Protein AF-A0A519CN43-F1 (afdb_monomer_lite)

pLDDT: mean 90.86, std 14.74, range [31.03, 98.81]

Secondary structure (DSSP, 8-state):
--HHHHHHHHHHHHHHHHHHHHHHHSBEEEEEPTT--HHHHHHHHHHHTT-TTEEEEES---HHHHHHHHHHT---EE--SSS----SSBS-EEEES-SSHHHH-SPPPTT--EEEEE-SS-------TT-EEEE--SS-HHHHHHHHHHHH-HHHHHHHHHHTT-

Sequence (166 aa):
MSEDSQTKAAQLVALHEWLNDACSRGAVPVLTGKNGDMDTIGSAIALSSIDSNMMAGGLHLGRVAKKVVTKLQAPFRKMSAQNPAWPVNMGGIVVVDAASQGQVGIELPEGIPLCILDHHSTSDWQLNEGDINLQWNVRATTQIVSDYLHQFHSESLYRYCTIQAR

Struct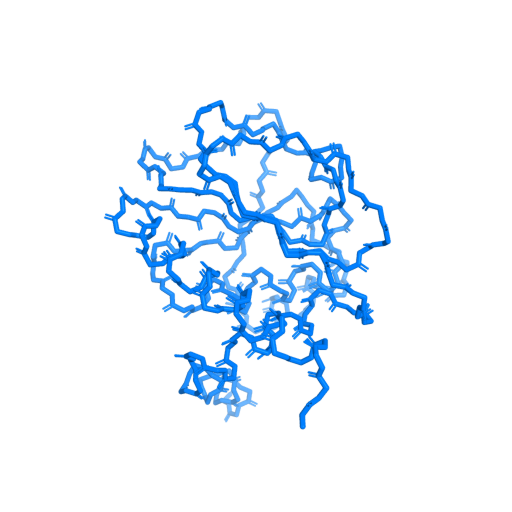ure (mmCIF, N/CA/C/O backbone):
data_AF-A0A519CN43-F1
#
_entry.id   AF-A0A519CN43-F1
#
loop_
_atom_site.group_PDB
_atom_site.id
_atom_site.type_symbol
_atom_site.label_atom_id
_atom_site.label_alt_id
_atom_site.label_comp_id
_atom_site.label_asym_id
_atom_site.label_entity_id
_atom_site.label_seq_id
_atom_site.pdbx_PDB_ins_code
_atom_site.Cartn_x
_atom_site.Cartn_y
_atom_site.Cartn_z
_atom_site.occupancy
_atom_site.B_iso_or_equiv
_atom_site.auth_seq_id
_atom_site.auth_comp_id
_atom_site.auth_asym_id
_atom_site.auth_atom_id
_atom_site.pdbx_PDB_model_num
ATOM 1 N N . MET A 1 1 ? -4.749 3.633 29.247 1.00 55.06 1 MET A N 1
ATOM 2 C CA . MET A 1 1 ? -4.363 3.679 27.819 1.00 55.06 1 MET A CA 1
ATOM 3 C C . MET A 1 1 ? -4.225 5.148 27.459 1.00 55.06 1 MET A C 1
ATOM 5 O O . MET A 1 1 ? -5.082 5.908 27.886 1.00 55.06 1 MET A O 1
ATOM 9 N N . SER A 1 2 ? -3.128 5.571 26.827 1.00 69.75 2 SER A N 1
ATOM 10 C CA . SER A 1 2 ? -2.938 6.984 26.461 1.00 69.75 2 SER A CA 1
ATOM 11 C C . SER A 1 2 ? -3.852 7.373 25.293 1.00 69.75 2 SER A C 1
ATOM 13 O O . SER A 1 2 ? -4.219 6.510 24.496 1.00 69.75 2 SER A O 1
ATOM 15 N N . GLU A 1 3 ? -4.194 8.658 25.170 1.00 65.62 3 GLU A N 1
ATOM 16 C CA . GLU A 1 3 ? -4.996 9.193 24.052 1.00 65.62 3 GLU A CA 1
ATOM 17 C C . GLU A 1 3 ? -4.384 8.843 22.682 1.00 65.62 3 GLU A C 1
ATOM 19 O O . GLU A 1 3 ? -5.098 8.439 21.770 1.00 65.62 3 GLU A O 1
ATOM 24 N N . ASP A 1 4 ? -3.051 8.865 22.570 1.00 76.94 4 ASP A N 1
ATOM 25 C CA . ASP A 1 4 ? -2.309 8.431 21.374 1.00 76.94 4 ASP A CA 1
ATOM 26 C C . ASP A 1 4 ? -2.613 6.973 20.977 1.00 76.94 4 ASP A C 1
ATOM 28 O O . ASP A 1 4 ? -2.790 6.660 19.802 1.00 76.94 4 ASP A O 1
ATOM 32 N N . SER A 1 5 ? -2.745 6.074 21.959 1.00 71.50 5 SER A N 1
ATOM 33 C CA . SER A 1 5 ? -3.069 4.665 21.690 1.00 71.50 5 SER A CA 1
ATOM 34 C C . SER A 1 5 ? -4.509 4.488 21.205 1.00 71.50 5 SER A C 1
ATOM 36 O O . SER A 1 5 ? -4.772 3.638 20.358 1.00 71.50 5 SER A O 1
ATOM 38 N N . GLN A 1 6 ? -5.445 5.286 21.726 1.00 69.56 6 GLN A N 1
ATOM 39 C CA . GLN A 1 6 ? -6.848 5.236 21.311 1.00 69.56 6 GLN A CA 1
ATOM 40 C C . GLN A 1 6 ? -7.032 5.786 19.889 1.00 69.56 6 GLN A C 1
ATOM 42 O O . GLN A 1 6 ? -7.772 5.200 19.101 1.00 69.56 6 GLN A O 1
ATOM 47 N N . THR A 1 7 ? -6.296 6.842 19.534 1.00 89.44 7 THR A N 1
ATOM 48 C CA . THR A 1 7 ? -6.255 7.388 18.170 1.00 89.44 7 THR A CA 1
ATOM 49 C C . THR A 1 7 ? -5.688 6.378 17.173 1.00 89.44 7 THR A C 1
ATOM 51 O O . THR A 1 7 ? -6.295 6.149 16.128 1.00 89.44 7 THR A O 1
ATOM 54 N N . LYS A 1 8 ? -4.583 5.700 17.514 1.00 92.62 8 LYS A N 1
ATOM 55 C CA . LYS A 1 8 ? -4.000 4.648 16.664 1.00 92.62 8 LYS A CA 1
ATOM 56 C C . LYS A 1 8 ? -4.962 3.487 16.439 1.00 92.62 8 LYS A C 1
ATOM 58 O O . LYS A 1 8 ? -5.158 3.076 15.301 1.00 92.62 8 LYS A O 1
ATOM 63 N N . ALA A 1 9 ? -5.620 3.003 17.492 1.00 93.56 9 ALA A N 1
ATOM 64 C CA . ALA A 1 9 ? -6.603 1.927 17.369 1.00 93.56 9 ALA A CA 1
ATOM 65 C C . ALA A 1 9 ? -7.771 2.307 16.438 1.00 93.56 9 ALA A C 1
ATOM 67 O O . ALA A 1 9 ? -8.182 1.495 15.612 1.00 93.56 9 ALA A O 1
ATOM 68 N N . ALA A 1 10 ? -8.276 3.543 16.528 1.00 95.50 10 ALA A N 1
ATOM 69 C CA . ALA A 1 10 ? -9.322 4.040 15.631 1.00 95.50 10 ALA A CA 1
ATOM 70 C C . ALA A 1 10 ? -8.842 4.144 14.173 1.00 95.50 10 ALA A C 1
ATOM 72 O O . ALA A 1 10 ? -9.567 3.769 13.255 1.00 95.50 10 ALA A O 1
ATOM 73 N N . GLN A 1 11 ? -7.602 4.589 13.950 1.00 97.00 11 GLN A N 1
ATOM 74 C CA . GLN A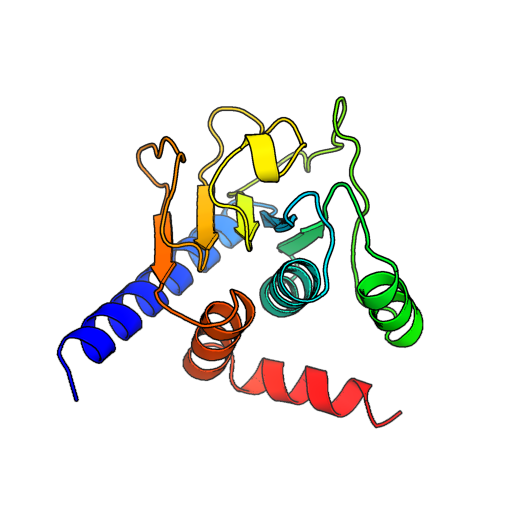 1 11 ? -6.999 4.615 12.615 1.00 97.00 11 GLN A CA 1
ATOM 75 C C . GLN A 1 11 ? -6.820 3.210 12.027 1.00 97.00 11 GLN A C 1
ATOM 77 O O . GLN A 1 11 ? -7.050 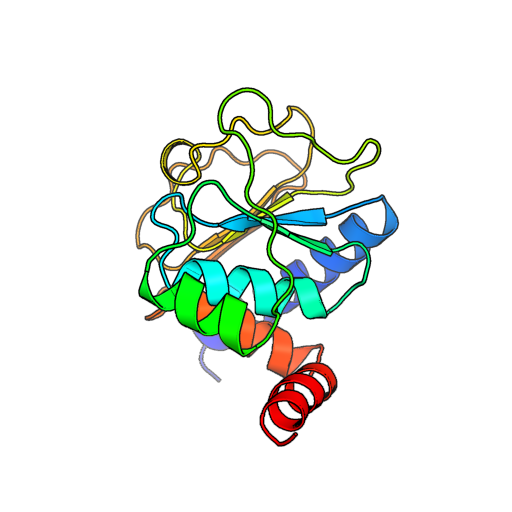3.022 10.837 1.00 97.00 11 GLN A O 1
ATOM 82 N N . LEU A 1 12 ? -6.465 2.213 12.844 1.00 97.94 12 LEU A N 1
ATOM 83 C CA . LEU A 1 12 ? -6.384 0.821 12.395 1.00 97.94 12 LEU A CA 1
ATOM 84 C C . LEU A 1 12 ? -7.757 0.253 12.010 1.00 97.94 12 LEU A C 1
ATOM 86 O O . LEU A 1 12 ? -7.844 -0.500 11.043 1.00 97.94 12 LEU A O 1
ATOM 90 N N . VAL A 1 13 ? -8.827 0.632 12.718 1.00 98.06 13 VAL A N 1
ATOM 91 C CA . VAL A 1 13 ? -10.208 0.299 12.319 1.00 98.06 13 VAL A CA 1
ATOM 92 C C . VAL A 1 13 ? -10.544 0.936 10.971 1.00 98.06 13 VAL A C 1
ATOM 94 O O . VAL A 1 13 ? -10.994 0.229 10.075 1.00 98.06 13 VAL A O 1
ATOM 97 N N . ALA A 1 14 ? -10.249 2.226 10.788 1.00 98.00 14 ALA A N 1
ATOM 98 C CA . ALA A 1 14 ? -10.478 2.910 9.515 1.00 98.00 14 ALA A CA 1
ATOM 99 C C . ALA A 1 14 ? -9.688 2.267 8.359 1.00 98.00 14 ALA A C 1
ATOM 101 O O . ALA A 1 14 ? -10.227 2.077 7.272 1.00 98.00 14 ALA A O 1
ATOM 102 N N . LEU A 1 15 ? -8.435 1.863 8.604 1.00 98.56 15 LEU A N 1
ATOM 103 C CA . LEU A 1 15 ? -7.636 1.096 7.647 1.00 98.56 15 LEU A CA 1
ATOM 104 C C . LEU A 1 15 ? -8.302 -0.242 7.303 1.00 98.56 15 LEU A C 1
ATOM 106 O O . LEU A 1 15 ? -8.357 -0.616 6.135 1.00 98.56 15 LEU A O 1
ATOM 110 N N . HIS A 1 16 ? -8.817 -0.966 8.299 1.00 98.38 16 HIS A N 1
ATOM 111 C CA . HIS A 1 16 ? -9.489 -2.245 8.077 1.00 98.38 16 HIS A CA 1
ATOM 112 C C . HIS A 1 16 ? -10.738 -2.097 7.206 1.00 98.38 16 HIS A C 1
ATOM 114 O O . HIS A 1 16 ? -10.907 -2.840 6.241 1.00 98.38 16 HIS A O 1
ATOM 120 N N . GLU A 1 17 ? -11.586 -1.120 7.521 1.00 98.44 17 GLU A N 1
ATOM 121 C CA . GLU A 1 17 ? -12.801 -0.829 6.760 1.00 98.44 17 GLU A CA 1
ATOM 122 C C . GLU A 1 17 ? -12.473 -0.423 5.322 1.00 98.44 17 GLU A C 1
ATOM 124 O O . GLU A 1 17 ? -13.039 -0.986 4.385 1.00 98.44 17 GLU A O 1
ATOM 129 N N . TRP A 1 18 ? -11.498 0.473 5.143 1.00 98.69 18 TRP A N 1
ATOM 130 C CA . TRP A 1 18 ? -11.058 0.919 3.824 1.00 98.69 18 TRP A CA 1
ATOM 131 C C . TRP A 1 18 ? -10.515 -0.233 2.974 1.00 98.69 18 TRP A C 1
ATOM 133 O O . TRP A 1 18 ? -10.874 -0.361 1.805 1.00 98.69 18 TRP A O 1
ATOM 143 N N . LEU A 1 19 ? -9.679 -1.102 3.554 1.00 98.56 19 LEU A N 1
ATOM 144 C CA . LEU A 1 19 ? -9.105 -2.250 2.848 1.00 98.56 19 LEU A CA 1
ATOM 145 C C . LEU A 1 19 ? -10.176 -3.252 2.418 1.00 98.56 19 LEU A C 1
ATOM 147 O O . LEU A 1 19 ? -10.153 -3.695 1.270 1.00 98.56 19 LEU A O 1
ATOM 151 N N . ASN A 1 20 ? -11.124 -3.581 3.300 1.00 98.25 20 ASN A N 1
ATOM 152 C CA . ASN A 1 20 ? -12.221 -4.496 2.976 1.00 98.25 20 ASN A CA 1
ATOM 153 C C . ASN A 1 20 ? -13.096 -3.940 1.847 1.00 98.25 20 ASN A C 1
ATOM 155 O O . ASN A 1 20 ? -13.430 -4.648 0.897 1.00 98.25 20 ASN A O 1
ATOM 159 N N . ASP A 1 21 ? -13.442 -2.659 1.937 1.00 98.38 21 ASP A N 1
ATOM 160 C CA . ASP A 1 21 ? -14.256 -1.965 0.948 1.00 98.38 21 ASP A CA 1
ATOM 161 C C . ASP A 1 21 ? -13.535 -1.879 -0.414 1.00 98.38 21 ASP A C 1
ATOM 163 O O . ASP A 1 21 ? -14.093 -2.278 -1.440 1.00 98.38 21 ASP A O 1
ATOM 167 N N . ALA A 1 22 ? -12.255 -1.494 -0.434 1.00 98.38 22 ALA A N 1
ATOM 168 C CA . ALA A 1 22 ? -11.428 -1.496 -1.641 1.00 98.38 22 ALA A CA 1
ATOM 169 C C . ALA A 1 22 ? -11.298 -2.901 -2.257 1.00 98.38 22 ALA A C 1
ATOM 171 O O . ALA A 1 22 ? -11.549 -3.072 -3.452 1.00 98.38 22 ALA A O 1
ATOM 172 N N . CYS A 1 23 ? -10.987 -3.928 -1.460 1.00 98.12 23 CYS A N 1
ATOM 173 C CA . CYS A 1 23 ? -10.865 -5.303 -1.954 1.00 98.12 23 CYS A CA 1
ATOM 174 C C . CYS A 1 23 ? -12.198 -5.859 -2.479 1.00 98.12 23 CYS A C 1
ATOM 176 O O . CYS A 1 23 ? -12.189 -6.698 -3.380 1.00 98.12 23 CYS A O 1
ATOM 178 N N . SER A 1 24 ? -13.343 -5.377 -1.977 1.00 97.81 24 SER A N 1
ATOM 179 C CA . SER A 1 24 ? -14.667 -5.756 -2.489 1.00 97.81 24 SER A CA 1
ATOM 180 C C . SER A 1 24 ? -14.961 -5.187 -3.884 1.00 97.81 24 SER A C 1
ATOM 182 O O . SER A 1 24 ? -15.696 -5.798 -4.661 1.00 97.81 24 SER A O 1
ATOM 184 N N . ARG A 1 25 ? -14.362 -4.037 -4.228 1.00 97.25 25 ARG A N 1
ATOM 185 C CA . ARG A 1 25 ? -14.534 -3.377 -5.530 1.00 97.25 25 ARG A CA 1
ATOM 186 C C . ARG A 1 25 ? -13.589 -3.896 -6.604 1.00 97.25 25 ARG A C 1
ATOM 188 O O . ARG A 1 25 ? -13.950 -3.856 -7.779 1.00 97.25 25 ARG A O 1
ATOM 195 N N . GLY A 1 26 ? -12.397 -4.367 -6.242 1.00 97.69 26 GLY A N 1
ATOM 196 C CA . GLY A 1 26 ? -11.424 -4.855 -7.215 1.00 97.69 26 GLY A CA 1
ATOM 197 C C . GLY A 1 26 ? -10.037 -5.104 -6.640 1.00 97.69 26 GLY A C 1
ATOM 198 O O . GLY A 1 26 ? -9.851 -5.226 -5.433 1.00 97.69 26 GLY A O 1
ATOM 199 N N . ALA A 1 27 ? -9.047 -5.179 -7.530 1.00 98.00 27 ALA A N 1
ATOM 200 C CA . ALA A 1 27 ? -7.659 -5.387 -7.139 1.00 98.00 27 ALA A CA 1
ATOM 201 C C . ALA A 1 27 ? -7.107 -4.176 -6.371 1.00 98.00 27 ALA A C 1
ATOM 203 O O . ALA A 1 27 ? -7.439 -3.030 -6.688 1.00 98.00 27 ALA A O 1
ATOM 204 N N . VAL A 1 28 ? -6.222 -4.438 -5.409 1.00 98.62 28 VAL A N 1
ATOM 205 C CA . VAL A 1 28 ? -5.580 -3.419 -4.570 1.00 98.62 28 VAL A CA 1
ATOM 206 C C . VAL A 1 28 ? -4.058 -3.590 -4.619 1.00 98.62 28 VAL A C 1
ATOM 208 O O . VAL A 1 28 ? -3.476 -4.379 -3.869 1.00 98.62 28 VAL A O 1
ATOM 211 N N . PRO A 1 29 ? -3.367 -2.889 -5.532 1.00 98.19 29 PRO A N 1
ATOM 212 C CA . PRO A 1 29 ? -1.912 -2.828 -5.521 1.00 98.19 29 PRO A CA 1
ATOM 213 C C . PRO A 1 29 ? -1.398 -2.184 -4.227 1.00 98.19 29 PRO A C 1
ATOM 215 O O . PRO A 1 29 ? -1.897 -1.139 -3.813 1.00 98.19 29 PRO A O 1
ATOM 218 N N . VAL A 1 30 ? -0.373 -2.785 -3.623 1.00 98.62 30 VAL A N 1
ATOM 219 C CA . VAL A 1 30 ? 0.354 -2.237 -2.472 1.00 98.62 30 VAL A CA 1
ATOM 220 C C . VAL A 1 30 ? 1.741 -1.822 -2.938 1.00 98.62 30 VAL A C 1
ATOM 222 O O . VAL A 1 30 ? 2.614 -2.662 -3.176 1.00 98.62 30 VAL A O 1
ATOM 225 N N . LEU A 1 31 ? 1.910 -0.521 -3.136 1.00 98.50 31 LEU A N 1
ATOM 226 C CA . LEU A 1 31 ? 3.060 0.086 -3.783 1.00 98.50 31 LEU A CA 1
ATOM 227 C C . LEU A 1 31 ? 4.118 0.505 -2.781 1.00 98.50 31 LEU A C 1
ATOM 229 O O . LEU A 1 31 ? 3.833 1.182 -1.797 1.00 98.50 31 LEU A O 1
ATOM 233 N N . THR A 1 32 ? 5.358 0.155 -3.089 1.00 98.44 32 THR A N 1
ATOM 234 C CA . THR A 1 32 ? 6.513 0.536 -2.281 1.00 98.44 32 THR A CA 1
ATOM 235 C C . THR A 1 32 ? 7.121 1.860 -2.710 1.00 98.44 32 THR A C 1
ATOM 237 O O . THR A 1 32 ? 7.091 2.224 -3.890 1.00 98.44 32 THR A O 1
ATOM 240 N N . GLY A 1 33 ? 7.809 2.511 -1.777 1.00 97.19 33 GLY A N 1
ATOM 241 C CA . GLY A 1 33 ? 8.770 3.561 -2.070 1.00 97.19 33 GLY A CA 1
ATOM 242 C C . GLY A 1 33 ? 9.820 3.099 -3.088 1.00 97.19 33 GLY A C 1
ATOM 243 O O . GLY A 1 33 ? 10.258 1.943 -3.130 1.00 97.19 33 GLY A O 1
ATOM 244 N N . LYS A 1 34 ? 10.259 4.024 -3.943 1.00 96.38 34 LYS A N 1
ATOM 245 C CA . LYS A 1 34 ? 11.195 3.771 -5.047 1.00 96.38 34 LYS A CA 1
ATOM 246 C C . LYS A 1 34 ? 12.589 3.371 -4.583 1.00 96.38 34 LYS A C 1
ATOM 248 O O . LYS A 1 34 ? 13.392 2.965 -5.415 1.00 96.38 34 LYS A O 1
ATOM 253 N N . ASN A 1 35 ? 12.936 3.524 -3.306 1.00 94.12 35 ASN A N 1
ATOM 254 C CA . ASN A 1 35 ? 14.214 3.031 -2.788 1.00 94.12 35 ASN A CA 1
ATOM 255 C C . ASN A 1 35 ? 14.254 1.483 -2.777 1.00 94.12 35 ASN A C 1
ATOM 257 O O . ASN A 1 35 ? 15.329 0.897 -2.929 1.00 94.12 35 ASN A O 1
ATOM 261 N N . GLY A 1 36 ? 13.086 0.831 -2.682 1.00 96.00 36 GLY A N 1
ATOM 262 C CA . GLY A 1 36 ? 12.927 -0.615 -2.600 1.00 96.00 36 GLY A CA 1
ATOM 263 C C . GLY A 1 36 ? 13.650 -1.240 -1.407 1.00 96.00 36 GLY A C 1
ATOM 264 O O . GLY A 1 36 ? 14.174 -2.350 -1.543 1.00 96.00 36 GLY A O 1
ATOM 265 N N . ASP A 1 37 ? 13.786 -0.527 -0.288 1.00 97.31 37 ASP A N 1
ATOM 266 C CA . ASP A 1 37 ? 14.442 -1.075 0.899 1.00 97.31 37 ASP A CA 1
ATOM 267 C C . ASP A 1 37 ? 13.572 -2.116 1.632 1.00 97.31 37 ASP A C 1
ATOM 269 O O . ASP A 1 37 ? 12.509 -2.520 1.167 1.00 97.31 37 ASP A O 1
ATOM 273 N N . MET A 1 38 ? 14.077 -2.653 2.742 1.00 96.69 38 MET A N 1
ATOM 274 C CA . MET A 1 38 ? 13.393 -3.745 3.433 1.00 96.69 38 MET A CA 1
ATOM 275 C C . MET A 1 38 ? 12.122 -3.295 4.165 1.00 96.69 38 MET A C 1
ATOM 277 O O . MET A 1 38 ? 11.227 -4.124 4.312 1.00 96.69 38 MET A O 1
ATOM 281 N N . ASP A 1 39 ? 12.031 -2.041 4.614 1.00 97.69 39 ASP A N 1
ATOM 282 C CA . ASP A 1 39 ? 10.861 -1.565 5.358 1.00 97.69 39 ASP A CA 1
ATOM 283 C C . ASP A 1 39 ? 9.656 -1.458 4.423 1.00 97.69 39 ASP A C 1
ATOM 285 O O . ASP A 1 39 ? 8.623 -2.093 4.647 1.00 97.69 39 ASP A O 1
ATOM 289 N N . THR A 1 40 ? 9.835 -0.776 3.292 1.00 98.00 40 THR A N 1
ATOM 290 C CA . THR A 1 40 ? 8.781 -0.633 2.286 1.00 98.00 40 THR A CA 1
ATOM 291 C C . THR A 1 40 ? 8.384 -1.978 1.655 1.00 98.00 40 THR A C 1
ATOM 293 O O . THR A 1 40 ? 7.201 -2.313 1.568 1.00 98.00 40 THR A O 1
ATOM 296 N N . ILE A 1 41 ? 9.361 -2.824 1.291 1.00 98.25 41 ILE A N 1
ATOM 297 C CA . ILE A 1 41 ? 9.093 -4.137 0.679 1.00 98.25 41 ILE A CA 1
ATOM 298 C C . ILE A 1 41 ? 8.439 -5.086 1.686 1.00 98.25 41 ILE A C 1
ATOM 300 O O . ILE A 1 41 ? 7.488 -5.787 1.341 1.00 98.25 41 ILE A O 1
ATOM 304 N N . GLY A 1 42 ? 8.933 -5.120 2.926 1.00 97.31 42 GLY A N 1
ATOM 305 C CA . GLY A 1 42 ? 8.369 -5.943 3.993 1.00 97.31 42 GLY A CA 1
ATOM 306 C C . GLY A 1 42 ? 6.926 -5.559 4.299 1.00 97.31 42 GLY A C 1
ATOM 307 O O . GLY A 1 42 ? 6.062 -6.435 4.323 1.00 97.31 42 GLY A O 1
ATOM 308 N N . SER A 1 43 ? 6.665 -4.257 4.433 1.00 98.25 43 SER A N 1
ATOM 309 C CA . SER A 1 43 ? 5.328 -3.696 4.642 1.00 98.25 43 SER A CA 1
ATOM 310 C C . SER A 1 43 ? 4.361 -4.103 3.532 1.00 98.25 43 SER A C 1
ATOM 312 O O . SER A 1 43 ? 3.285 -4.627 3.817 1.00 98.25 43 SER A O 1
ATOM 314 N N . ALA A 1 44 ? 4.757 -3.937 2.264 1.00 98.56 44 ALA A N 1
ATOM 315 C CA . ALA A 1 44 ? 3.881 -4.245 1.138 1.00 98.56 44 ALA A CA 1
ATOM 316 C C . ALA A 1 44 ? 3.532 -5.732 1.045 1.00 98.56 44 ALA A C 1
ATOM 318 O O . ALA A 1 44 ? 2.367 -6.080 0.845 1.00 98.56 44 ALA A O 1
ATOM 319 N N . ILE A 1 45 ? 4.521 -6.618 1.199 1.00 97.69 45 ILE A N 1
ATOM 320 C CA . ILE A 1 45 ? 4.299 -8.068 1.115 1.00 97.69 45 ILE A CA 1
ATOM 321 C C . ILE A 1 45 ? 3.463 -8.552 2.302 1.00 97.69 45 ILE A C 1
ATOM 323 O O . ILE A 1 45 ? 2.519 -9.316 2.102 1.00 97.69 45 ILE A O 1
ATOM 327 N N . ALA A 1 46 ? 3.775 -8.099 3.520 1.00 96.50 46 ALA A N 1
ATOM 328 C CA . ALA A 1 46 ? 3.033 -8.489 4.712 1.00 96.50 46 ALA A CA 1
ATOM 329 C C . ALA A 1 46 ? 1.566 -8.054 4.615 1.00 96.50 46 ALA A C 1
ATOM 331 O O . ALA A 1 46 ? 0.673 -8.879 4.808 1.00 96.50 46 ALA A O 1
ATOM 332 N N . LEU A 1 47 ? 1.311 -6.799 4.233 1.00 97.75 47 LEU A N 1
ATOM 333 C CA . LEU A 1 47 ? -0.050 -6.294 4.084 1.00 97.75 47 LEU A CA 1
ATOM 334 C C . LEU A 1 47 ? -0.799 -7.002 2.950 1.00 97.75 47 LEU A C 1
ATOM 336 O O . LEU A 1 47 ? -1.931 -7.421 3.144 1.00 97.75 47 LEU A O 1
ATOM 340 N N . SER A 1 48 ? -0.157 -7.232 1.800 1.00 97.19 48 SER A N 1
ATOM 341 C CA . SER A 1 48 ? -0.801 -7.921 0.667 1.00 97.19 48 SER A CA 1
ATOM 342 C C . SER A 1 48 ? -1.144 -9.387 0.947 1.00 97.19 48 SER A C 1
ATOM 344 O O . SER A 1 48 ? -1.835 -10.013 0.154 1.00 97.19 48 SER A O 1
ATOM 346 N N . SER A 1 49 ? -0.648 -9.969 2.041 1.00 94.75 49 SER A N 1
ATOM 347 C CA . SER A 1 49 ? -0.927 -11.366 2.385 1.00 94.75 49 SER A CA 1
ATOM 348 C C . SER A 1 49 ? -2.323 -11.598 2.976 1.00 94.75 49 SER A C 1
ATOM 350 O O . SER A 1 49 ? -2.719 -12.754 3.139 1.00 94.75 49 SER A O 1
ATOM 352 N N . ILE A 1 50 ? -3.060 -10.531 3.308 1.00 95.06 50 ILE A N 1
ATOM 353 C CA . ILE A 1 50 ? -4.362 -10.632 3.982 1.00 95.06 50 ILE A CA 1
ATOM 354 C C . ILE A 1 50 ? -5.514 -10.981 3.036 1.00 95.06 50 ILE A C 1
ATOM 356 O O . ILE A 1 50 ? -6.485 -11.582 3.488 1.00 95.06 50 ILE A O 1
ATOM 360 N N . ASP A 1 51 ? -5.406 -10.645 1.747 1.00 94.38 51 ASP A N 1
ATOM 361 C CA . ASP A 1 51 ? -6.463 -10.856 0.755 1.00 94.38 51 ASP A CA 1
ATOM 362 C C . ASP A 1 51 ? -5.869 -11.141 -0.636 1.00 94.38 51 ASP A C 1
ATOM 364 O O . ASP A 1 51 ? -4.871 -10.550 -1.044 1.00 94.38 51 ASP A O 1
ATOM 368 N N . SER A 1 52 ? -6.488 -12.054 -1.389 1.00 94.31 52 SER A N 1
ATOM 369 C CA . SER A 1 52 ? -6.045 -12.441 -2.735 1.00 94.31 52 SER A CA 1
ATOM 370 C C . SER A 1 52 ? -6.168 -11.343 -3.800 1.00 94.31 52 SER A C 1
ATOM 372 O O . SER A 1 52 ? -5.529 -11.450 -4.846 1.00 94.31 52 SER A O 1
ATOM 374 N N . ASN A 1 53 ? -6.976 -10.308 -3.560 1.00 97.06 53 ASN A N 1
ATOM 375 C CA . ASN A 1 53 ? -7.089 -9.137 -4.429 1.00 97.06 53 ASN A CA 1
ATOM 376 C C . ASN A 1 53 ? -5.932 -8.149 -4.231 1.00 97.06 53 ASN A C 1
ATOM 378 O O . ASN A 1 53 ? -5.773 -7.229 -5.038 1.00 97.06 53 ASN A O 1
ATOM 382 N N . MET A 1 54 ? -5.108 -8.339 -3.197 1.00 97.88 54 MET A N 1
ATOM 383 C CA . MET A 1 54 ? -3.961 -7.485 -2.926 1.00 97.88 54 MET A CA 1
ATOM 384 C C . MET A 1 54 ? -2.686 -7.987 -3.601 1.00 97.88 54 MET A C 1
ATOM 386 O O . MET A 1 54 ? -2.443 -9.186 -3.740 1.00 97.88 54 MET A O 1
ATOM 390 N N . MET A 1 55 ? -1.833 -7.053 -4.023 1.00 96.81 55 MET A N 1
ATOM 391 C CA . MET A 1 55 ? -0.582 -7.390 -4.700 1.00 96.81 55 MET A CA 1
ATOM 392 C C . MET A 1 55 ? 0.529 -6.403 -4.362 1.00 96.81 55 MET A C 1
ATOM 394 O O . MET A 1 55 ? 0.468 -5.236 -4.747 1.00 96.81 55 MET A O 1
ATOM 398 N N . ALA A 1 56 ? 1.592 -6.900 -3.733 1.00 98.00 56 ALA A N 1
ATOM 399 C CA . ALA A 1 56 ? 2.784 -6.111 -3.465 1.00 98.00 56 ALA A CA 1
ATOM 400 C C . ALA A 1 56 ? 3.541 -5.819 -4.765 1.00 98.00 56 ALA A C 1
ATOM 402 O O . ALA A 1 56 ? 3.849 -6.732 -5.545 1.00 98.00 56 ALA A O 1
ATOM 403 N N . GLY A 1 57 ? 3.896 -4.557 -4.980 1.00 97.56 57 GLY A N 1
ATOM 404 C CA . GLY A 1 57 ? 4.659 -4.158 -6.150 1.00 97.56 57 GLY A CA 1
ATOM 405 C C . GLY A 1 57 ? 5.382 -2.833 -5.987 1.00 97.56 57 GLY A C 1
ATOM 406 O O . GLY A 1 57 ? 5.174 -2.088 -5.038 1.00 97.56 57 GLY A O 1
ATOM 407 N N . GLY A 1 58 ? 6.279 -2.544 -6.921 1.00 97.31 58 GLY A N 1
ATOM 408 C CA . GLY A 1 58 ? 7.049 -1.308 -6.883 1.00 97.31 58 GLY A CA 1
ATOM 409 C C . GLY A 1 58 ? 8.125 -1.229 -7.950 1.00 97.31 58 GLY A C 1
ATOM 410 O O . GLY A 1 58 ? 8.379 -2.185 -8.692 1.00 97.31 58 GLY A O 1
ATOM 411 N N . LEU A 1 59 ? 8.765 -0.063 -8.040 1.00 96.88 59 LEU A N 1
ATOM 412 C CA . LEU A 1 59 ? 9.744 0.224 -9.088 1.00 96.88 59 LEU A CA 1
ATOM 413 C C . LEU A 1 59 ? 11.053 -0.549 -8.881 1.00 96.88 59 LEU A C 1
ATOM 415 O O . LEU A 1 59 ? 11.630 -1.111 -9.821 1.00 96.88 59 LEU A O 1
ATOM 419 N N . HIS A 1 60 ? 11.535 -0.587 -7.641 1.00 96.88 60 HIS A N 1
ATOM 420 C CA . HIS A 1 60 ? 12.826 -1.162 -7.296 1.00 96.88 60 HIS A CA 1
ATOM 421 C C . HIS A 1 60 ? 12.700 -2.217 -6.204 1.00 96.88 60 HIS A C 1
ATOM 423 O O . HIS A 1 60 ? 11.810 -2.183 -5.367 1.00 96.88 60 HIS A O 1
ATOM 429 N N . LEU A 1 61 ? 13.642 -3.158 -6.231 1.00 95.81 61 LEU A N 1
ATOM 430 C CA . LEU A 1 61 ? 13.818 -4.178 -5.210 1.00 95.81 61 LEU A CA 1
ATOM 431 C C . LEU A 1 61 ? 15.287 -4.131 -4.788 1.00 95.81 61 LEU A C 1
ATOM 433 O O . LEU A 1 61 ? 16.171 -4.613 -5.508 1.00 95.81 61 LEU A O 1
ATOM 437 N N . GLY A 1 62 ? 15.545 -3.475 -3.659 1.00 95.69 62 GLY A N 1
ATOM 438 C CA . GLY A 1 62 ? 16.875 -3.242 -3.112 1.00 95.69 62 GLY A CA 1
ATOM 439 C C . GLY A 1 62 ? 17.598 -4.549 -2.804 1.00 95.69 62 GLY A C 1
ATOM 440 O O . GLY A 1 62 ? 16.993 -5.607 -2.658 1.00 95.69 62 GLY A O 1
ATOM 441 N N . ARG A 1 63 ? 18.931 -4.515 -2.708 1.00 96.88 63 ARG A N 1
ATOM 442 C CA . ARG A 1 63 ? 19.752 -5.740 -2.629 1.00 96.88 63 ARG A CA 1
ATOM 443 C C . ARG A 1 63 ? 19.364 -6.659 -1.463 1.00 96.88 63 ARG A C 1
ATOM 445 O O . ARG A 1 63 ? 19.342 -7.875 -1.644 1.00 96.88 63 ARG A O 1
ATOM 452 N N . VAL A 1 64 ? 19.109 -6.091 -0.283 1.00 96.12 64 VAL A N 1
ATOM 453 C CA . VAL A 1 64 ? 18.722 -6.857 0.915 1.00 96.12 64 VAL A CA 1
ATOM 454 C C . VAL A 1 64 ? 17.324 -7.439 0.733 1.00 96.12 64 VAL A C 1
ATOM 456 O O . VAL A 1 64 ? 17.174 -8.657 0.801 1.00 96.12 64 VAL A O 1
ATOM 459 N N . ALA A 1 65 ? 16.346 -6.596 0.391 1.00 96.00 65 ALA A N 1
ATOM 460 C CA . ALA A 1 65 ? 14.976 -7.016 0.119 1.00 96.00 65 ALA A CA 1
ATOM 461 C C . ALA A 1 65 ? 14.915 -8.110 -0.958 1.00 96.00 65 ALA A C 1
ATOM 463 O O . ALA A 1 65 ? 14.290 -9.144 -0.756 1.00 96.00 65 ALA A O 1
ATOM 464 N N . LYS A 1 66 ? 15.675 -7.967 -2.051 1.00 96.56 66 LYS A N 1
ATOM 465 C CA . LYS A 1 66 ? 15.785 -8.969 -3.118 1.00 96.56 66 LYS A CA 1
ATOM 466 C C . LYS A 1 66 ? 16.224 -10.332 -2.598 1.00 96.56 66 LYS A C 1
ATOM 468 O O . LYS A 1 66 ? 15.634 -11.338 -2.976 1.00 96.56 66 LYS A O 1
ATOM 473 N N . LYS A 1 67 ? 17.248 -10.383 -1.740 1.00 96.75 67 LYS A N 1
ATOM 474 C CA . LYS A 1 67 ? 17.713 -11.651 -1.155 1.00 96.75 67 LYS A CA 1
ATOM 475 C C . LYS A 1 67 ? 16.610 -12.317 -0.337 1.00 96.75 67 LYS A C 1
ATOM 477 O O . LYS A 1 67 ? 16.432 -13.523 -0.460 1.00 96.75 67 LYS A O 1
ATOM 482 N N . VAL A 1 68 ? 15.881 -11.541 0.467 1.00 94.69 68 VAL A N 1
ATOM 483 C CA . VAL A 1 68 ? 14.785 -12.053 1.301 1.00 94.69 68 VAL A CA 1
ATOM 484 C C . VAL A 1 68 ? 13.623 -12.537 0.434 1.00 94.69 68 VAL A C 1
ATOM 486 O O . VAL A 1 68 ? 13.216 -13.686 0.565 1.00 94.69 68 VAL A O 1
ATOM 489 N N . VAL A 1 69 ? 13.162 -11.712 -0.508 1.00 95.44 69 VAL A N 1
ATOM 490 C CA . VAL A 1 69 ? 12.069 -12.033 -1.438 1.00 95.44 69 VAL A CA 1
ATOM 491 C C . VAL A 1 69 ? 12.381 -13.284 -2.252 1.00 95.44 69 VAL A C 1
ATOM 493 O O . VAL A 1 69 ? 11.564 -14.196 -2.305 1.00 95.44 69 VAL A O 1
ATOM 496 N N . THR A 1 70 ? 13.581 -13.385 -2.831 1.00 95.06 70 THR A N 1
ATOM 497 C CA . THR A 1 70 ? 13.991 -14.583 -3.576 1.00 95.06 70 THR A CA 1
ATOM 498 C C . THR A 1 70 ? 14.110 -15.804 -2.670 1.00 95.06 70 THR A C 1
ATOM 500 O O . THR A 1 70 ? 13.664 -16.880 -3.054 1.00 95.06 70 THR A O 1
ATOM 503 N N . LYS A 1 71 ? 14.684 -15.674 -1.469 1.00 94.50 71 LYS A N 1
ATOM 504 C CA . LYS A 1 71 ? 14.827 -16.814 -0.554 1.00 94.50 71 LYS A CA 1
ATOM 505 C C . LYS A 1 71 ? 13.469 -17.362 -0.106 1.00 94.50 71 LYS A C 1
ATOM 507 O O . LYS A 1 71 ? 13.312 -18.572 -0.042 1.00 94.50 71 LYS A O 1
ATOM 512 N N . LEU A 1 72 ? 12.518 -16.482 0.197 1.00 92.94 72 LEU A N 1
ATOM 513 C CA . LEU A 1 72 ? 11.193 -16.852 0.702 1.00 92.94 72 LEU A CA 1
ATOM 5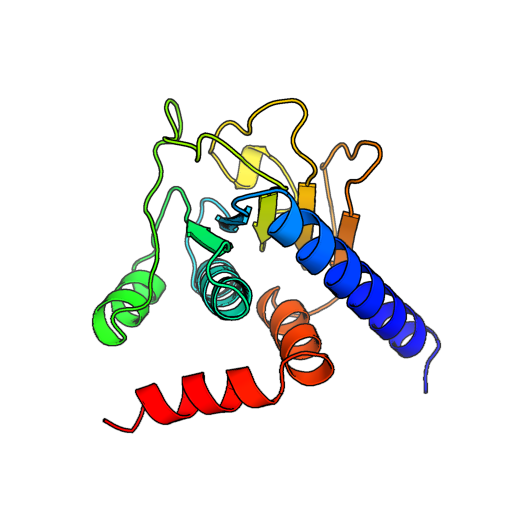14 C C . LEU A 1 72 ? 10.157 -17.073 -0.407 1.00 92.94 72 LEU A C 1
ATOM 516 O O . LEU A 1 72 ? 9.017 -17.396 -0.098 1.00 92.94 72 LEU A O 1
ATOM 520 N N . GLN A 1 73 ? 10.532 -16.867 -1.676 1.00 93.75 73 GLN A N 1
ATOM 521 C CA . GLN A 1 73 ? 9.602 -16.859 -2.813 1.00 93.75 73 GLN A CA 1
ATOM 522 C C . GLN A 1 73 ? 8.396 -15.937 -2.560 1.00 93.75 73 GLN A C 1
ATOM 524 O O . GLN A 1 73 ? 7.262 -16.246 -2.921 1.00 93.75 73 GLN A O 1
ATOM 529 N N . ALA A 1 74 ? 8.646 -14.804 -1.902 1.00 92.56 74 ALA A N 1
ATOM 530 C CA . ALA A 1 74 ? 7.589 -13.884 -1.523 1.00 92.56 74 ALA A CA 1
ATOM 531 C C . ALA A 1 74 ? 7.011 -13.194 -2.775 1.00 92.56 74 ALA A C 1
ATOM 533 O O . ALA A 1 74 ? 7.785 -12.761 -3.638 1.00 92.56 74 ALA A O 1
ATOM 534 N N . PRO A 1 75 ? 5.678 -13.077 -2.902 1.00 93.50 75 PRO A N 1
ATOM 535 C CA . PRO A 1 75 ? 5.061 -12.473 -4.074 1.00 93.50 75 PRO A CA 1
ATOM 536 C C . PRO A 1 75 ? 5.371 -10.975 -4.112 1.00 93.50 75 PRO A C 1
ATOM 538 O O . PRO A 1 75 ? 4.964 -10.220 -3.235 1.00 93.50 75 PRO A O 1
ATOM 541 N N . PHE A 1 76 ? 6.106 -10.546 -5.137 1.00 96.94 76 PHE A N 1
ATOM 542 C CA . PHE A 1 76 ? 6.403 -9.138 -5.378 1.00 96.94 76 PHE A CA 1
ATOM 543 C C . PHE A 1 76 ? 6.508 -8.865 -6.877 1.00 96.94 76 PHE A C 1
ATOM 545 O O . PHE A 1 76 ? 7.284 -9.516 -7.586 1.00 96.94 76 PHE A O 1
ATOM 552 N N . ARG A 1 77 ? 5.761 -7.874 -7.369 1.00 95.81 77 ARG A N 1
ATOM 553 C CA . ARG A 1 77 ? 5.759 -7.494 -8.782 1.00 95.81 77 ARG A CA 1
ATOM 554 C C . ARG A 1 77 ? 6.591 -6.241 -9.017 1.00 95.81 77 ARG A C 1
ATOM 556 O O . ARG A 1 77 ? 6.249 -5.151 -8.571 1.00 95.81 77 ARG A O 1
ATOM 563 N N . LYS A 1 78 ? 7.652 -6.366 -9.817 1.00 95.06 78 LYS A N 1
ATOM 564 C CA . LYS A 1 78 ? 8.362 -5.187 -10.324 1.00 95.06 78 LYS A CA 1
ATOM 565 C C . LYS A 1 78 ? 7.496 -4.463 -11.359 1.00 95.06 78 LYS A C 1
ATOM 567 O O . LYS A 1 78 ? 7.005 -5.094 -12.296 1.00 95.06 78 LYS A O 1
ATOM 572 N N . MET A 1 79 ? 7.331 -3.156 -11.197 1.00 95.25 79 MET A N 1
ATOM 573 C CA . MET A 1 79 ? 6.486 -2.316 -12.047 1.00 95.25 79 MET A CA 1
ATOM 574 C C . MET A 1 79 ? 7.324 -1.356 -12.896 1.00 95.25 79 MET A C 1
ATOM 576 O O . MET A 1 79 ? 8.450 -1.006 -12.543 1.00 95.25 79 MET A O 1
ATOM 580 N N . SER A 1 80 ? 6.777 -0.969 -14.049 1.00 93.06 80 SER A N 1
ATOM 581 C CA . SER A 1 80 ? 7.352 0.068 -14.910 1.00 93.06 80 SER A CA 1
ATOM 582 C C . SER A 1 80 ? 6.955 1.444 -14.383 1.00 93.06 80 SER A C 1
ATOM 584 O O . SER A 1 80 ? 5.813 1.617 -13.965 1.00 93.06 80 SER A O 1
ATOM 586 N N . ALA A 1 81 ? 7.874 2.410 -14.421 1.00 90.31 81 ALA A N 1
ATOM 587 C CA . ALA A 1 81 ? 7.589 3.778 -13.994 1.00 90.31 81 ALA A CA 1
ATOM 588 C C . ALA A 1 81 ? 6.626 4.494 -14.956 1.00 90.31 81 ALA A C 1
ATOM 590 O O . ALA A 1 81 ? 5.710 5.164 -14.498 1.00 90.31 81 ALA A O 1
ATOM 591 N N . GLN A 1 82 ? 6.833 4.331 -16.270 1.00 82.94 82 GLN A N 1
ATOM 592 C CA . GLN A 1 82 ? 6.099 5.062 -17.315 1.00 82.94 82 GLN A CA 1
ATOM 593 C C . GLN A 1 82 ? 4.847 4.331 -17.799 1.00 82.94 82 GLN A C 1
ATOM 595 O O . GLN A 1 82 ? 3.867 4.961 -18.152 1.00 82.94 82 GLN A O 1
ATOM 600 N N . ASN A 1 83 ? 4.886 2.996 -17.847 1.00 84.50 83 ASN A N 1
ATOM 601 C CA . ASN A 1 83 ? 3.764 2.177 -18.322 1.00 84.50 83 ASN A CA 1
ATOM 602 C C . ASN A 1 83 ? 3.474 1.041 -17.331 1.00 84.50 83 ASN A C 1
ATOM 604 O O . ASN A 1 83 ? 3.688 -0.136 -17.657 1.00 84.50 83 ASN A O 1
ATOM 608 N N . PRO A 1 84 ? 3.081 1.358 -16.086 1.00 87.56 84 PRO A N 1
ATOM 609 C CA . PRO A 1 84 ? 2.650 0.350 -15.128 1.00 87.56 84 PRO A CA 1
ATOM 610 C C . PRO A 1 84 ? 1.444 -0.424 -15.676 1.00 87.56 84 PRO A C 1
ATOM 612 O O . PRO A 1 84 ? 0.412 0.140 -16.027 1.00 87.56 84 PRO A O 1
ATOM 615 N N . ALA A 1 85 ? 1.571 -1.749 -15.748 1.00 90.06 85 ALA A N 1
ATOM 616 C CA . ALA A 1 85 ? 0.474 -2.629 -16.139 1.00 90.06 85 ALA A CA 1
ATOM 617 C C . ALA A 1 85 ? -0.500 -2.816 -14.965 1.00 90.06 85 ALA A C 1
ATOM 619 O O . ALA A 1 85 ? -0.430 -3.819 -14.243 1.00 90.06 85 ALA A O 1
ATOM 620 N N . TRP A 1 86 ? -1.365 -1.821 -14.775 1.00 94.69 86 TRP A N 1
ATOM 621 C CA . TRP A 1 86 ? -2.422 -1.819 -13.770 1.00 94.69 86 TRP A CA 1
ATOM 622 C C . TRP A 1 86 ? -3.469 -2.916 -14.022 1.00 94.69 86 TRP A C 1
ATOM 624 O O . TRP A 1 86 ? -3.743 -3.260 -15.176 1.00 94.69 86 TRP A O 1
ATOM 634 N N . PRO A 1 87 ? -4.071 -3.481 -12.960 1.00 92.50 87 PRO A N 1
ATOM 635 C CA . PRO A 1 87 ? -5.277 -4.291 -13.085 1.00 92.50 87 PRO A CA 1
ATOM 636 C C . PRO A 1 87 ? -6.417 -3.512 -13.756 1.00 92.50 87 PRO A C 1
ATOM 638 O O . PRO A 1 87 ? -6.560 -2.312 -13.546 1.00 92.50 87 PRO A O 1
ATOM 641 N N . VAL A 1 88 ? -7.254 -4.211 -14.530 1.00 89.88 88 VAL A N 1
ATOM 642 C CA . VAL A 1 88 ? -8.387 -3.596 -15.254 1.00 89.88 88 VAL A CA 1
ATOM 643 C C . VAL A 1 88 ? -9.437 -3.031 -14.295 1.00 89.88 88 VAL A C 1
ATOM 645 O O . VAL A 1 88 ? -10.016 -1.988 -14.572 1.00 89.88 88 VAL A O 1
ATOM 648 N N . ASN A 1 89 ? -9.675 -3.714 -13.173 1.00 94.56 89 ASN A N 1
ATOM 649 C CA . ASN A 1 89 ? -10.593 -3.271 -12.133 1.00 94.56 89 ASN A CA 1
ATOM 650 C C . ASN A 1 89 ? -9.821 -3.085 -10.821 1.00 94.56 89 ASN A C 1
ATOM 652 O O . ASN A 1 89 ? -9.337 -4.068 -10.252 1.00 94.56 89 ASN A O 1
ATOM 656 N N . MET A 1 90 ? -9.688 -1.837 -10.371 1.00 97.12 90 MET A N 1
ATOM 657 C CA . MET A 1 90 ? -8.994 -1.478 -9.134 1.00 97.12 90 MET A CA 1
ATOM 658 C C . MET A 1 90 ? -9.974 -0.876 -8.138 1.00 97.12 90 MET A C 1
ATOM 660 O O . MET A 1 90 ? -10.735 0.025 -8.480 1.00 97.12 90 MET A O 1
ATOM 664 N N . GLY A 1 91 ? -9.932 -1.366 -6.902 1.00 97.69 91 GLY A N 1
ATOM 665 C CA . GLY A 1 91 ? -10.758 -0.837 -5.819 1.00 97.69 91 GLY A CA 1
ATOM 666 C C . GLY A 1 91 ? -10.088 0.272 -5.008 1.00 97.69 91 GLY A C 1
ATOM 667 O O . GLY A 1 91 ? -10.784 1.052 -4.355 1.00 97.69 91 GLY A O 1
ATOM 668 N N . GLY A 1 92 ? -8.758 0.343 -5.072 1.00 98.31 92 GLY A N 1
ATOM 669 C CA . GLY A 1 92 ? -7.915 1.328 -4.403 1.00 98.31 92 GLY A CA 1
ATOM 670 C C . GLY A 1 92 ? -6.433 1.001 -4.600 1.00 98.31 92 GLY A C 1
ATOM 671 O O . GLY A 1 92 ? -6.089 -0.055 -5.135 1.00 98.31 92 GLY A O 1
ATOM 672 N N . ILE A 1 93 ? -5.553 1.898 -4.167 1.00 98.56 93 ILE A N 1
ATOM 673 C CA . ILE A 1 93 ? -4.100 1.701 -4.145 1.00 98.56 93 ILE A CA 1
ATOM 674 C C . ILE A 1 93 ? -3.602 1.987 -2.735 1.00 98.56 93 ILE A C 1
ATOM 676 O O . ILE A 1 93 ? -3.865 3.050 -2.180 1.00 98.56 93 ILE A O 1
ATOM 680 N N . VAL A 1 94 ? -2.843 1.056 -2.167 1.00 98.81 94 VAL A N 1
ATOM 681 C CA . VAL A 1 94 ? -2.107 1.313 -0.930 1.00 98.81 94 VAL A CA 1
ATOM 682 C C . VAL A 1 94 ? -0.698 1.750 -1.299 1.00 98.81 94 VAL A C 1
ATOM 684 O O . VAL A 1 94 ? -0.059 1.122 -2.140 1.00 98.81 94 VAL A O 1
ATOM 687 N N . VAL A 1 95 ? -0.186 2.792 -0.658 1.00 98.62 95 VAL A N 1
ATOM 688 C CA . VAL A 1 95 ? 1.216 3.196 -0.750 1.00 98.62 95 VAL A CA 1
ATOM 689 C C . VAL A 1 95 ? 1.845 3.062 0.627 1.00 98.62 95 VAL A C 1
ATOM 691 O O . VAL A 1 95 ? 1.302 3.568 1.606 1.00 98.62 95 VAL A O 1
ATOM 694 N N . VAL A 1 96 ? 2.984 2.377 0.700 1.00 98.50 96 VAL A N 1
ATOM 695 C CA . VAL A 1 96 ? 3.715 2.164 1.950 1.00 98.50 96 VAL A CA 1
ATOM 696 C C . VAL A 1 96 ? 5.082 2.834 1.908 1.00 98.50 96 VAL A C 1
ATOM 698 O O . VAL A 1 96 ? 5.823 2.697 0.930 1.00 98.50 96 VAL A O 1
ATOM 701 N N . ASP A 1 97 ? 5.433 3.491 3.011 1.00 97.69 97 ASP A N 1
ATOM 702 C CA . ASP A 1 97 ? 6.757 4.067 3.253 1.00 97.69 97 ASP A CA 1
ATOM 703 C C . ASP A 1 97 ? 7.172 5.087 2.179 1.00 97.69 97 ASP A C 1
ATOM 705 O O . ASP A 1 97 ? 8.249 5.034 1.576 1.00 97.69 97 ASP A O 1
ATOM 709 N N . ALA A 1 98 ? 6.243 5.987 1.867 1.00 97.38 98 ALA A N 1
ATOM 710 C CA . ALA A 1 98 ? 6.467 7.088 0.950 1.00 97.38 98 ALA A CA 1
ATOM 711 C C . ALA A 1 98 ? 5.636 8.298 1.381 1.00 97.38 98 ALA A C 1
ATOM 713 O O . ALA A 1 98 ? 4.407 8.265 1.383 1.00 97.38 98 ALA A O 1
ATOM 714 N N . ALA A 1 99 ? 6.320 9.405 1.646 1.00 95.50 99 ALA A N 1
ATOM 715 C CA . ALA A 1 99 ? 5.739 10.688 2.018 1.00 95.50 99 ALA A CA 1
ATOM 716 C C . ALA A 1 99 ? 5.159 11.470 0.824 1.00 95.50 99 ALA A C 1
ATOM 718 O O . ALA A 1 99 ? 4.530 12.507 1.022 1.00 95.50 99 ALA A O 1
ATOM 719 N N . SER A 1 100 ? 5.401 11.036 -0.420 1.00 96.06 100 SER A N 1
ATOM 720 C CA . SER A 1 100 ? 4.868 11.706 -1.612 1.00 96.06 100 SER A CA 1
ATOM 721 C C . SER A 1 100 ? 4.872 10.836 -2.869 1.00 96.06 100 SER A C 1
ATOM 723 O O . SER A 1 100 ? 5.630 9.869 -2.991 1.00 96.06 100 SER A O 1
ATOM 725 N N . GLN A 1 101 ? 4.105 11.260 -3.876 1.00 94.50 101 GLN A N 1
ATOM 726 C CA . GLN A 1 101 ? 4.052 10.642 -5.206 1.00 94.50 101 GLN A CA 1
ATOM 727 C C . GLN A 1 101 ? 5.443 10.489 -5.853 1.00 94.50 101 GLN A C 1
ATOM 729 O O . GLN A 1 101 ? 5.782 9.453 -6.434 1.00 94.50 101 GLN A O 1
ATOM 734 N N . GLY A 1 102 ? 6.303 11.503 -5.705 1.00 94.69 102 GLY A N 1
ATOM 735 C CA . GLY A 1 102 ? 7.671 11.481 -6.234 1.00 94.69 102 GLY A CA 1
ATOM 736 C C . GLY A 1 102 ? 8.573 10.431 -5.572 1.00 94.69 102 GLY A C 1
ATOM 737 O O . GLY A 1 102 ? 9.608 10.058 -6.141 1.00 94.69 102 GLY A O 1
ATOM 738 N N . GLN A 1 103 ? 8.203 9.944 -4.385 1.00 96.44 103 GLN A N 1
ATOM 739 C CA . GLN A 1 103 ? 8.897 8.865 -3.690 1.00 96.44 103 GLN A CA 1
ATOM 740 C C . GLN A 1 103 ? 8.422 7.475 -4.118 1.00 96.44 103 GLN A C 1
ATOM 742 O O . GLN A 1 103 ? 9.219 6.554 -4.014 1.00 96.44 103 GLN A O 1
ATOM 747 N N . VAL A 1 104 ? 7.224 7.313 -4.690 1.00 96.62 104 VAL A N 1
ATOM 748 C CA . VAL A 1 104 ? 6.781 6.043 -5.307 1.00 96.62 104 VAL A CA 1
ATOM 749 C C . VAL A 1 104 ? 7.485 5.811 -6.646 1.00 96.62 104 VAL A C 1
ATOM 751 O O . VAL A 1 104 ? 7.951 4.712 -6.945 1.00 96.62 104 VAL A O 1
ATOM 754 N N . GLY A 1 105 ? 7.620 6.873 -7.450 1.00 93.75 105 GLY A N 1
ATOM 755 C CA . GLY A 1 105 ? 8.313 6.820 -8.743 1.00 93.75 105 GLY A CA 1
ATOM 756 C C . GLY A 1 105 ? 7.560 6.058 -9.841 1.00 93.75 105 GLY A C 1
ATOM 757 O O . GLY A 1 105 ? 8.174 5.669 -10.833 1.00 93.75 105 GLY A O 1
ATOM 758 N N . ILE A 1 106 ? 6.257 5.838 -9.657 1.00 94.12 106 ILE A N 1
ATOM 759 C CA . ILE A 1 106 ? 5.335 5.243 -10.630 1.00 94.12 106 ILE A CA 1
ATOM 760 C C . ILE A 1 106 ? 4.168 6.212 -10.793 1.00 94.12 106 ILE A C 1
ATOM 762 O O . ILE A 1 106 ? 3.640 6.696 -9.793 1.00 94.12 106 ILE A O 1
ATOM 766 N N . GLU A 1 107 ? 3.764 6.491 -12.030 1.00 92.94 107 GLU A N 1
ATOM 767 C CA . GLU A 1 107 ? 2.567 7.291 -12.297 1.00 92.94 107 GLU A CA 1
ATOM 768 C C . GLU A 1 107 ? 1.312 6.551 -11.810 1.00 92.94 107 GLU A C 1
ATOM 770 O O . GLU A 1 107 ? 1.034 5.427 -12.242 1.00 92.94 107 GLU A O 1
ATOM 775 N N . LEU A 1 108 ? 0.584 7.162 -10.869 1.00 94.19 108 LEU A N 1
ATOM 776 C CA . LEU A 1 108 ? -0.649 6.591 -10.334 1.00 94.19 108 LEU A CA 1
ATOM 777 C C . LEU A 1 108 ? -1.833 6.947 -11.243 1.00 94.19 108 LEU A C 1
ATOM 779 O O . LEU A 1 108 ? -1.884 8.061 -11.764 1.00 94.19 108 LEU A O 1
ATOM 783 N N . PRO A 1 109 ? -2.780 6.017 -11.442 1.00 92.81 109 PRO A N 1
ATOM 784 C CA . PRO A 1 109 ? -3.992 6.277 -12.204 1.00 92.81 109 PRO A CA 1
ATOM 785 C C . PRO A 1 109 ? -4.875 7.303 -11.484 1.00 92.81 109 PRO A C 1
ATOM 787 O O . PRO A 1 109 ? -4.997 7.288 -10.259 1.00 92.81 109 PRO A O 1
ATOM 790 N N . GLU A 1 110 ? -5.523 8.173 -12.254 1.00 91.69 110 GLU A N 1
ATOM 791 C CA . GLU A 1 110 ? -6.467 9.155 -11.720 1.00 91.69 110 GLU A CA 1
ATOM 792 C C . GLU A 1 110 ? -7.776 8.494 -11.261 1.00 91.69 110 GLU A C 1
ATOM 794 O O . GLU A 1 110 ? -8.222 7.494 -11.826 1.00 91.69 110 GLU A O 1
ATOM 799 N N . GLY A 1 111 ? -8.413 9.078 -10.242 1.00 93.69 111 GLY A N 1
ATOM 800 C CA . GLY A 1 111 ? -9.734 8.657 -9.761 1.00 93.69 111 GLY A CA 1
ATOM 801 C C . GLY A 1 111 ? -9.760 7.345 -8.969 1.00 93.69 111 GLY A C 1
ATOM 802 O O . GLY A 1 111 ? -10.845 6.850 -8.671 1.00 93.69 111 GLY A O 1
ATOM 803 N N . ILE A 1 112 ? -8.598 6.779 -8.626 1.00 96.56 112 ILE A N 1
ATOM 804 C CA . ILE A 1 112 ? -8.494 5.585 -7.781 1.00 96.56 112 ILE A CA 1
ATOM 805 C C . ILE A 1 112 ? -8.166 6.006 -6.341 1.00 96.56 112 ILE A C 1
ATOM 807 O O . ILE A 1 112 ? -7.153 6.681 -6.152 1.00 96.56 112 ILE A O 1
ATOM 811 N N . PRO A 1 113 ? -8.965 5.596 -5.334 1.00 97.94 113 PRO A N 1
ATOM 812 C CA . PRO A 1 113 ? -8.715 5.952 -3.940 1.00 97.94 113 PRO A CA 1
ATOM 813 C C . PRO A 1 113 ? -7.351 5.476 -3.438 1.00 97.94 113 PRO A C 1
ATOM 815 O O . PRO A 1 113 ? -6.919 4.359 -3.746 1.00 97.94 113 PRO A O 1
ATOM 818 N N . LEU A 1 114 ? -6.708 6.297 -2.614 1.00 98.50 114 LEU A N 1
ATOM 819 C CA . LEU A 1 114 ? -5.391 6.062 -2.040 1.00 98.50 114 LEU A CA 1
ATOM 820 C C . LEU A 1 114 ? -5.461 5.782 -0.537 1.00 98.50 114 LEU A C 1
ATOM 822 O O . LEU A 1 114 ? -6.143 6.464 0.223 1.00 98.50 114 LEU A O 1
ATOM 826 N N . CYS A 1 115 ? -4.672 4.812 -0.092 1.00 98.56 115 CYS A N 1
ATOM 827 C CA . CYS A 1 115 ? -4.386 4.571 1.315 1.00 98.56 115 CYS A CA 1
ATOM 828 C C . CYS A 1 115 ? -2.885 4.714 1.548 1.00 98.56 115 CYS A C 1
ATOM 830 O O . CYS A 1 115 ? -2.100 3.888 1.085 1.00 98.56 115 CYS A O 1
ATOM 832 N N . ILE A 1 116 ? -2.476 5.741 2.286 1.00 98.50 116 ILE A N 1
ATOM 833 C CA . ILE A 1 116 ? -1.068 6.002 2.585 1.00 98.50 116 ILE A CA 1
ATOM 834 C C . ILE A 1 116 ? -0.741 5.469 3.978 1.00 98.50 116 ILE A C 1
ATOM 836 O O . ILE A 1 116 ? -1.380 5.858 4.953 1.00 98.50 116 ILE A O 1
ATOM 840 N N . LEU A 1 117 ? 0.253 4.584 4.071 1.00 98.50 117 LEU A N 1
ATOM 841 C CA . LEU A 1 117 ? 0.839 4.128 5.330 1.00 98.50 117 LEU A CA 1
ATOM 842 C C . LEU A 1 117 ? 2.281 4.611 5.382 1.00 98.50 117 LEU A C 1
ATOM 844 O O . LEU A 1 117 ? 3.116 4.158 4.597 1.00 98.50 117 LEU A O 1
ATOM 848 N N . ASP A 1 118 ? 2.580 5.530 6.287 1.00 97.88 118 ASP A N 1
ATOM 849 C CA . ASP A 1 118 ? 3.883 6.178 6.301 1.00 97.88 118 ASP A CA 1
ATOM 850 C C . ASP A 1 118 ? 4.343 6.528 7.715 1.00 97.88 118 ASP A C 1
ATOM 852 O O . ASP A 1 118 ? 3.540 6.793 8.612 1.00 97.88 118 ASP A O 1
ATOM 856 N N . HIS A 1 119 ? 5.657 6.527 7.922 1.00 95.38 119 HIS A N 1
ATOM 857 C CA . HIS A 1 119 ? 6.257 6.861 9.213 1.00 95.38 119 HIS A CA 1
ATOM 858 C C . HIS A 1 119 ? 7.146 8.113 9.186 1.00 95.38 119 HIS A C 1
ATOM 860 O O . HIS A 1 119 ? 7.725 8.487 10.212 1.00 95.38 119 HIS A O 1
ATOM 866 N N . HIS A 1 120 ? 7.270 8.780 8.034 1.00 94.38 120 HIS A N 1
ATOM 867 C CA . HIS A 1 120 ? 8.012 10.029 7.942 1.00 94.38 120 HIS A CA 1
ATOM 868 C C . HIS A 1 120 ? 7.269 11.144 8.688 1.00 94.38 120 HIS A C 1
ATOM 870 O O . HIS A 1 120 ? 6.052 11.125 8.862 1.00 94.38 120 HIS A O 1
ATOM 876 N N . SER A 1 121 ? 7.999 12.168 9.127 1.00 90.56 121 SER A N 1
ATOM 877 C CA . SER A 1 121 ? 7.418 13.309 9.847 1.00 90.56 121 SER A CA 1
ATOM 87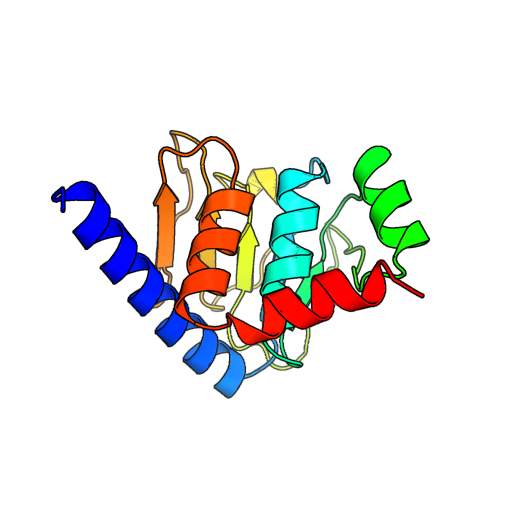8 C C . SER A 1 121 ? 6.674 14.300 8.945 1.00 90.56 121 SER A C 1
ATOM 880 O O . SER A 1 121 ? 5.989 15.186 9.449 1.00 90.56 121 SER A O 1
ATOM 882 N N . THR A 1 122 ? 6.810 14.173 7.625 1.00 91.12 122 THR A N 1
ATOM 883 C CA . THR A 1 122 ? 6.212 15.059 6.617 1.00 91.12 122 THR A CA 1
ATOM 884 C C . THR A 1 122 ? 5.461 14.248 5.574 1.00 91.12 122 THR A C 1
ATOM 886 O O . THR A 1 122 ? 5.870 13.132 5.276 1.00 91.12 122 THR A O 1
ATOM 889 N N . SER A 1 123 ? 4.411 14.828 4.998 1.00 93.31 123 SER A N 1
ATOM 890 C CA . SER A 1 123 ? 3.637 14.237 3.907 1.00 93.31 123 SER A CA 1
ATOM 891 C C . SER A 1 123 ? 3.260 15.332 2.911 1.00 93.31 123 SER A C 1
ATOM 893 O O . SER A 1 123 ? 2.710 16.357 3.310 1.00 93.31 123 SER A O 1
ATOM 895 N N . ASP A 1 124 ? 3.551 15.098 1.631 1.00 95.12 124 ASP A N 1
ATOM 896 C CA . ASP A 1 124 ? 3.176 15.968 0.508 1.00 95.12 124 ASP A CA 1
ATOM 897 C C . ASP A 1 124 ? 2.056 15.334 -0.339 1.00 95.12 124 ASP A C 1
ATOM 899 O O . ASP A 1 124 ? 1.855 15.691 -1.504 1.00 95.12 124 ASP A O 1
ATOM 903 N N . TRP A 1 125 ? 1.341 14.349 0.213 1.00 95.62 125 TRP A N 1
ATOM 904 C CA . TRP A 1 125 ? 0.191 13.745 -0.454 1.00 95.62 125 TRP A CA 1
ATOM 905 C C . TRP A 1 125 ? -0.983 14.722 -0.519 1.00 95.62 125 TRP A C 1
ATOM 907 O O . TRP A 1 125 ? -1.396 15.299 0.486 1.00 95.62 125 TRP A O 1
ATOM 917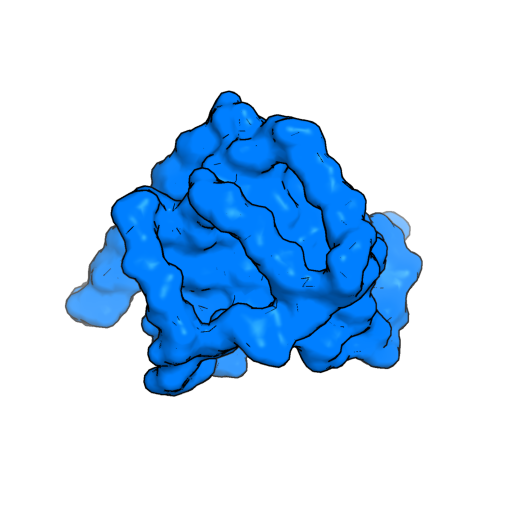 N N . GLN A 1 126 ? -1.552 14.866 -1.713 1.00 92.94 126 GLN A N 1
ATOM 918 C CA . GLN A 1 126 ? -2.815 15.567 -1.922 1.00 92.94 126 GLN A CA 1
ATOM 919 C C . GLN A 1 126 ? -3.930 14.527 -1.937 1.00 92.94 126 GLN A C 1
ATOM 921 O O . GLN A 1 126 ? -4.074 13.791 -2.909 1.00 92.94 126 GLN A O 1
ATOM 926 N N . LEU A 1 127 ? -4.656 14.436 -0.824 1.00 92.81 127 LEU A N 1
ATOM 927 C CA . LEU A 1 127 ? -5.702 13.438 -0.620 1.00 92.81 127 LEU A CA 1
ATOM 928 C C . LEU A 1 127 ? -7.057 13.976 -1.078 1.00 92.81 127 LEU A C 1
ATOM 930 O O . LEU A 1 127 ? -7.400 15.130 -0.809 1.00 92.81 127 LEU A O 1
ATOM 934 N N . ASN A 1 128 ? -7.822 13.117 -1.735 1.00 94.69 128 ASN A N 1
ATOM 935 C CA . ASN A 1 128 ? -9.190 13.357 -2.161 1.00 94.69 128 ASN A CA 1
ATOM 936 C C . ASN A 1 128 ? -10.190 12.675 -1.218 1.00 94.69 128 ASN A C 1
ATOM 938 O O . ASN A 1 128 ? -9.834 11.992 -0.258 1.00 94.69 128 ASN A O 1
ATOM 942 N N . GLU A 1 129 ? -11.478 12.862 -1.499 1.00 93.88 129 GLU A N 1
ATOM 943 C CA . GLU A 1 129 ? -12.532 12.125 -0.810 1.00 93.88 129 GLU A CA 1
ATOM 944 C C . GLU A 1 129 ? -12.377 10.612 -1.031 1.00 93.88 129 GLU A C 1
ATOM 946 O O . GLU A 1 129 ? -12.186 10.151 -2.155 1.00 93.88 129 GLU A O 1
ATOM 951 N N . GLY A 1 130 ? -12.469 9.843 0.056 1.00 94.50 130 GLY A N 1
ATOM 952 C CA . GLY A 1 130 ? -12.267 8.392 0.043 1.00 94.50 130 GLY A CA 1
ATOM 953 C C . GLY A 1 130 ? -10.815 7.956 0.244 1.00 94.50 130 GLY A C 1
ATOM 954 O O . GLY A 1 130 ? -10.581 6.770 0.478 1.00 94.50 130 GLY A O 1
ATOM 955 N N . ASP A 1 131 ? -9.856 8.882 0.221 1.00 97.81 131 ASP A N 1
ATOM 956 C CA . ASP A 1 131 ? -8.471 8.581 0.568 1.00 97.81 131 ASP A CA 1
ATOM 957 C C . ASP A 1 131 ? -8.280 8.553 2.090 1.00 97.81 131 ASP A C 1
ATOM 959 O O . ASP A 1 131 ? -8.927 9.292 2.838 1.00 97.81 131 ASP A O 1
ATOM 963 N N . ILE A 1 132 ? -7.342 7.730 2.560 1.00 97.75 132 ILE A N 1
ATOM 964 C CA . ILE A 1 132 ? -6.916 7.709 3.964 1.00 97.75 132 ILE A CA 1
ATOM 965 C C . ILE A 1 132 ? -5.397 7.831 4.076 1.00 97.75 132 ILE A C 1
ATOM 967 O O . ILE A 1 132 ? -4.647 7.369 3.218 1.00 97.75 132 ILE A O 1
ATOM 971 N N . ASN A 1 133 ? -4.929 8.445 5.162 1.00 96.69 133 ASN A N 1
ATOM 972 C CA . ASN A 1 133 ? -3.507 8.576 5.465 1.00 96.69 133 ASN A CA 1
ATOM 973 C C . ASN A 1 133 ? -3.243 8.258 6.939 1.00 96.69 133 ASN A C 1
ATOM 975 O O . ASN A 1 133 ? -3.719 8.955 7.839 1.00 96.69 133 ASN A O 1
ATOM 979 N N . LEU A 1 134 ? -2.472 7.200 7.169 1.00 96.81 134 LEU A N 1
ATOM 980 C CA . LEU A 1 134 ? -1.952 6.803 8.466 1.00 96.81 134 LEU A CA 1
ATOM 981 C C . LEU A 1 134 ? -0.476 7.180 8.515 1.00 96.81 134 LEU A C 1
ATOM 983 O O . LEU A 1 134 ? 0.400 6.397 8.148 1.00 96.81 134 LEU A O 1
ATOM 987 N N . GLN A 1 135 ? -0.227 8.393 9.001 1.00 95.25 135 GLN A N 1
ATOM 988 C CA . GLN A 1 135 ? 1.112 8.914 9.218 1.00 95.25 135 GLN A CA 1
ATOM 989 C C . GLN A 1 135 ? 1.460 8.840 10.705 1.00 95.25 135 GLN A C 1
ATOM 991 O O . GLN A 1 135 ? 0.950 9.622 11.512 1.00 95.25 135 GLN A O 1
ATOM 996 N N . TRP A 1 136 ? 2.278 7.863 11.097 1.00 95.44 136 TRP A N 1
ATOM 997 C CA . TRP A 1 136 ? 2.564 7.590 12.509 1.00 95.44 136 TRP A CA 1
ATOM 998 C C . TRP A 1 136 ? 3.992 7.963 12.887 1.00 95.44 136 TRP A C 1
ATOM 1000 O O . TRP A 1 136 ? 4.944 7.669 12.174 1.00 95.44 136 TRP A O 1
ATOM 1010 N N . ASN A 1 137 ? 4.167 8.527 14.083 1.00 95.38 137 ASN A N 1
ATOM 1011 C CA . ASN A 1 137 ? 5.492 8.733 14.666 1.00 95.38 137 ASN A CA 1
ATOM 1012 C C . ASN A 1 137 ? 6.046 7.407 15.222 1.00 95.38 137 ASN A C 1
ATOM 1014 O O . ASN A 1 137 ? 6.012 7.151 16.429 1.00 95.38 137 ASN A O 1
ATOM 1018 N N . VAL A 1 138 ? 6.493 6.538 14.316 1.00 94.75 138 VAL A N 1
ATOM 1019 C CA . VAL A 1 138 ? 7.043 5.204 14.590 1.00 94.75 138 VAL A CA 1
ATOM 1020 C C . VAL A 1 138 ? 8.375 5.006 13.865 1.00 94.75 138 VAL A C 1
ATOM 1022 O O . VAL A 1 138 ? 8.796 5.819 13.043 1.00 94.75 138 VAL A O 1
ATOM 1025 N N . ARG A 1 139 ? 9.107 3.941 14.209 1.00 94.62 139 ARG A N 1
ATOM 1026 C CA . ARG A 1 139 ? 10.476 3.742 13.700 1.00 94.62 139 ARG A CA 1
ATOM 1027 C C . ARG A 1 139 ? 10.535 3.218 12.269 1.00 94.62 139 ARG A C 1
ATOM 1029 O O . ARG A 1 139 ? 11.588 3.360 11.656 1.00 94.62 139 ARG A O 1
ATOM 1036 N N . ALA A 1 140 ? 9.467 2.580 11.806 1.00 96.00 140 ALA A N 1
ATOM 1037 C CA . ALA A 1 140 ? 9.386 1.927 10.508 1.00 96.00 140 ALA A CA 1
ATOM 1038 C C . ALA A 1 140 ? 7.913 1.768 10.114 1.00 96.00 140 ALA A C 1
ATOM 1040 O O . ALA A 1 140 ? 7.078 1.499 10.986 1.00 96.00 140 ALA A O 1
ATOM 1041 N N . THR A 1 141 ? 7.602 1.851 8.825 1.00 97.69 141 THR A N 1
ATOM 1042 C CA . THR A 1 141 ? 6.250 1.609 8.295 1.00 97.69 141 THR A CA 1
ATOM 1043 C C . THR A 1 141 ? 5.778 0.183 8.603 1.00 97.69 141 THR A C 1
ATOM 1045 O O . THR A 1 141 ? 4.601 -0.039 8.903 1.00 97.69 141 THR A O 1
ATOM 1048 N N . THR A 1 142 ? 6.710 -0.775 8.686 1.00 96.25 142 THR A N 1
ATOM 1049 C CA . THR A 1 142 ? 6.419 -2.159 9.091 1.00 96.25 142 THR A CA 1
ATOM 1050 C C . THR A 1 142 ? 5.768 -2.230 10.479 1.00 96.25 142 THR A C 1
ATOM 1052 O O . THR A 1 142 ? 5.021 -3.168 10.742 1.00 96.25 142 THR A O 1
ATOM 1055 N N . GLN A 1 143 ? 5.993 -1.256 11.373 1.00 96.81 143 GLN A N 1
ATOM 1056 C CA . GLN A 1 143 ? 5.333 -1.229 12.688 1.00 96.81 143 GLN A CA 1
ATOM 1057 C C . GLN A 1 143 ? 3.827 -0.977 12.556 1.00 96.81 143 GLN A C 1
ATOM 1059 O O . GLN A 1 143 ? 3.048 -1.691 13.176 1.00 96.81 143 GLN A O 1
ATOM 1064 N N . ILE A 1 144 ? 3.415 -0.050 11.684 1.00 97.69 144 ILE A N 1
ATOM 1065 C CA . ILE A 1 144 ? 1.996 0.231 11.403 1.00 97.69 144 ILE A CA 1
ATOM 1066 C C . ILE A 1 144 ? 1.316 -1.028 10.852 1.00 97.69 144 ILE A C 1
ATOM 1068 O O . ILE A 1 144 ? 0.263 -1.443 11.334 1.00 97.69 144 ILE A O 1
ATOM 1072 N N . VAL A 1 145 ? 1.955 -1.674 9.869 1.00 97.81 145 VAL A N 1
ATOM 1073 C CA . VAL A 1 145 ? 1.447 -2.911 9.256 1.00 97.81 145 VAL A CA 1
ATOM 1074 C C . VAL A 1 145 ? 1.392 -4.049 10.276 1.00 97.81 145 VAL A C 1
ATOM 1076 O O . VAL A 1 145 ? 0.410 -4.782 10.323 1.00 97.81 145 VAL A O 1
ATOM 1079 N N . SER A 1 146 ? 2.415 -4.197 11.117 1.00 95.44 146 SER A N 1
ATOM 1080 C CA . SER A 1 146 ? 2.444 -5.218 12.166 1.00 95.44 146 SER A CA 1
ATOM 1081 C C . SER A 1 146 ? 1.310 -5.024 13.170 1.00 95.44 146 SER A C 1
ATOM 1083 O O . SER A 1 146 ? 0.634 -5.993 13.507 1.00 95.44 146 SER A O 1
ATOM 1085 N N . ASP A 1 147 ? 1.071 -3.791 13.619 1.00 95.94 147 ASP A N 1
ATOM 1086 C CA . ASP A 1 147 ? -0.006 -3.474 14.559 1.00 95.94 147 ASP A CA 1
ATOM 1087 C C . ASP A 1 147 ? -1.383 -3.763 13.938 1.00 95.94 147 ASP A C 1
ATOM 1089 O O . ASP A 1 147 ? -2.227 -4.400 14.573 1.00 95.94 147 ASP A O 1
ATOM 1093 N N . TYR A 1 148 ? -1.581 -3.399 12.664 1.00 97.12 148 TYR A N 1
ATOM 1094 C CA . TYR A 1 148 ? -2.781 -3.754 11.901 1.00 97.12 148 TYR A CA 1
ATOM 1095 C C . TYR A 1 148 ? -3.003 -5.273 11.835 1.00 97.12 148 TYR A C 1
ATOM 1097 O O . TYR A 1 148 ? -4.085 -5.771 12.160 1.00 97.12 148 TYR A O 1
ATOM 1105 N N . LEU A 1 149 ? -1.970 -6.026 11.441 1.00 95.50 149 LEU A N 1
ATOM 1106 C CA . LEU A 1 149 ? -2.044 -7.481 11.318 1.00 95.50 149 LEU A CA 1
ATOM 1107 C C . LEU A 1 149 ? -2.306 -8.143 12.671 1.00 95.50 149 LEU A C 1
ATOM 1109 O O . LEU A 1 149 ? -3.108 -9.068 12.747 1.00 95.50 149 LEU A O 1
ATOM 1113 N N . HIS A 1 150 ? -1.687 -7.662 13.748 1.00 93.62 150 HIS A N 1
ATOM 1114 C CA . HIS A 1 150 ? -1.958 -8.166 15.092 1.00 93.62 150 HIS A CA 1
ATOM 1115 C C . HIS A 1 150 ? -3.410 -7.943 15.519 1.00 93.62 150 HIS A C 1
ATOM 1117 O O . HIS A 1 150 ? -3.979 -8.815 16.177 1.00 93.62 150 HIS A O 1
ATOM 1123 N N . GLN A 1 151 ? -4.007 -6.808 15.148 1.00 94.25 151 GLN A N 1
ATOM 1124 C CA . GLN A 1 151 ? -5.371 -6.466 15.540 1.00 94.25 151 GLN A CA 1
ATOM 1125 C C . GLN A 1 151 ? -6.439 -7.228 14.741 1.00 94.25 151 GLN A C 1
ATOM 1127 O O . GLN A 1 151 ? -7.413 -7.686 15.335 1.00 94.25 151 GLN A O 1
ATOM 1132 N N . PHE A 1 152 ? -6.270 -7.381 13.423 1.00 94.50 152 PHE A N 1
ATOM 1133 C CA . PHE A 1 152 ? -7.327 -7.907 12.539 1.00 94.50 152 PHE A CA 1
ATOM 1134 C C . PHE A 1 152 ? -7.010 -9.254 11.883 1.00 94.50 152 PHE A C 1
ATOM 1136 O O . PHE A 1 152 ? -7.917 -9.949 11.433 1.00 94.50 152 PHE A O 1
ATOM 1143 N N . HIS A 1 153 ? -5.739 -9.649 11.840 1.00 87.62 153 HIS A N 1
ATOM 1144 C CA . HIS A 1 153 ? -5.263 -10.822 11.103 1.00 87.62 153 HIS A CA 1
ATOM 1145 C C . HIS A 1 153 ? -4.241 -11.626 11.918 1.00 87.62 153 HIS A C 1
ATOM 1147 O O . HIS A 1 153 ? -3.207 -12.060 11.402 1.00 87.62 153 HIS A O 1
ATOM 1153 N N . SER A 1 154 ? -4.528 -11.851 13.202 1.00 76.06 154 SER A N 1
ATOM 1154 C CA . SER A 1 154 ? -3.647 -12.591 14.118 1.00 76.06 154 SER A CA 1
ATOM 1155 C C . SER A 1 154 ? -3.283 -13.998 13.606 1.00 76.06 154 SER A C 1
ATOM 1157 O O . SER A 1 154 ? -2.172 -14.470 13.844 1.00 76.06 154 SER A O 1
ATOM 1159 N N . GLU A 1 155 ? -4.158 -14.627 12.816 1.00 64.25 155 GLU A N 1
ATOM 1160 C CA . GLU A 1 155 ? -3.914 -15.902 12.119 1.00 64.25 155 GLU A CA 1
ATOM 1161 C C . GLU A 1 155 ? -2.925 -15.783 10.935 1.00 64.25 155 GLU A C 1
ATOM 1163 O O . GLU A 1 155 ? -2.145 -16.704 10.668 1.00 64.25 155 GLU A O 1
ATOM 1168 N N . SER A 1 156 ? -2.886 -14.646 10.229 1.00 57.97 156 SER A N 1
ATOM 1169 C CA . SER A 1 156 ? -1.967 -14.416 9.096 1.00 57.97 156 SER A CA 1
ATOM 1170 C C . SER A 1 156 ? -0.505 -14.316 9.545 1.00 57.97 156 SER A C 1
ATOM 1172 O O . SER A 1 156 ? 0.398 -14.762 8.832 1.00 57.97 156 SER A O 1
ATOM 1174 N N . LEU A 1 157 ? -0.262 -13.840 10.771 1.00 54.22 157 LEU A N 1
ATOM 1175 C CA . LEU A 1 157 ? 1.057 -13.888 11.417 1.00 54.22 157 LEU A CA 1
ATOM 1176 C C . LEU A 1 157 ? 1.560 -15.332 11.608 1.00 54.22 157 LEU A C 1
ATOM 1178 O O . LEU A 1 157 ? 2.759 -15.596 11.482 1.00 54.22 157 LEU A O 1
ATOM 1182 N N . TYR A 1 158 ? 0.656 -16.295 11.824 1.00 45.66 158 TYR A N 1
ATOM 1183 C CA . TYR A 1 158 ? 1.007 -17.710 11.990 1.00 45.66 158 TYR A CA 1
ATOM 1184 C C . TYR A 1 158 ? 1.464 -18.370 10.676 1.00 45.66 158 TYR A C 1
ATOM 1186 O O . TYR A 1 158 ? 2.366 -19.218 10.675 1.00 45.66 158 TYR A O 1
ATOM 1194 N N . ARG A 1 159 ? 0.905 -17.946 9.532 1.00 45.62 159 ARG A N 1
ATOM 1195 C CA . ARG A 1 159 ? 1.334 -18.406 8.196 1.00 45.62 159 ARG A CA 1
ATOM 1196 C C . ARG A 1 159 ? 2.724 -17.896 7.813 1.00 45.62 159 ARG A C 1
ATOM 1198 O O . ARG A 1 159 ? 3.490 -18.633 7.195 1.00 45.62 159 ARG A O 1
ATOM 1205 N N . TYR A 1 160 ? 3.096 -16.691 8.242 1.00 42.97 160 TYR A N 1
ATOM 1206 C CA . TYR A 1 160 ? 4.440 -16.152 8.009 1.00 42.97 160 TYR A CA 1
ATOM 1207 C C . TYR A 1 160 ? 5.531 -16.915 8.783 1.00 42.97 160 TYR A C 1
ATOM 1209 O O . TYR A 1 160 ? 6.614 -17.159 8.248 1.00 42.97 160 TYR A O 1
ATOM 1217 N N . CYS A 1 161 ? 5.236 -17.365 10.008 1.00 39.69 161 CYS A N 1
ATOM 1218 C CA . CYS A 1 161 ? 6.157 -18.182 10.808 1.00 39.69 161 CYS A CA 1
ATOM 1219 C C . CYS A 1 161 ? 6.321 -19.613 10.262 1.00 39.69 161 CYS A C 1
ATOM 1221 O O . CYS A 1 161 ? 7.409 -20.183 10.318 1.00 39.69 161 CYS A O 1
ATOM 1223 N N . THR A 1 162 ? 5.271 -20.201 9.684 1.00 32.38 162 THR A N 1
ATOM 1224 C CA . THR A 1 162 ? 5.312 -21.591 9.186 1.00 32.38 162 THR A CA 1
ATOM 1225 C C . THR A 1 162 ? 5.989 -21.751 7.823 1.00 32.38 162 THR A C 1
ATOM 1227 O O . THR A 1 162 ? 6.484 -22.839 7.530 1.00 32.38 162 THR A O 1
ATOM 1230 N N . ILE A 1 163 ? 6.113 -20.683 7.026 1.00 40.78 163 ILE A N 1
ATOM 1231 C CA . ILE A 1 163 ? 6.951 -20.681 5.811 1.00 40.78 163 ILE A CA 1
ATOM 1232 C C . ILE A 1 163 ? 8.454 -20.656 6.164 1.00 40.78 163 ILE A C 1
ATOM 1234 O O . ILE A 1 163 ? 9.273 -21.104 5.370 1.00 40.78 163 ILE A O 1
ATOM 1238 N N . GLN A 1 164 ? 8.844 -20.223 7.371 1.00 36.16 164 GLN A N 1
ATOM 1239 C CA . GLN A 1 164 ? 10.248 -20.269 7.819 1.00 36.16 164 GLN A CA 1
ATOM 1240 C C . GLN A 1 164 ? 10.689 -21.630 8.389 1.00 36.16 164 GLN A C 1
ATOM 1242 O O . GLN A 1 164 ? 11.860 -21.793 8.726 1.00 36.16 164 GLN A O 1
ATOM 1247 N N . ALA A 1 165 ? 9.777 -22.602 8.488 1.00 31.03 165 ALA A N 1
ATOM 1248 C CA . ALA A 1 165 ? 10.031 -23.914 9.087 1.00 31.03 165 ALA A CA 1
ATOM 1249 C C . ALA A 1 165 ? 9.990 -25.080 8.079 1.00 31.03 165 ALA A C 1
ATOM 1251 O O . ALA A 1 165 ? 9.899 -26.237 8.495 1.00 31.03 165 ALA A O 1
ATOM 1252 N N . ARG A 1 166 ? 10.041 -24.803 6.770 1.00 34.12 166 ARG A N 1
ATOM 1253 C CA . ARG A 1 166 ? 10.158 -25.825 5.719 1.00 34.12 166 ARG A CA 1
ATOM 1254 C C . ARG A 1 166 ? 11.285 -25.508 4.752 1.00 34.12 166 ARG A C 1
ATOM 1256 O O . ARG A 1 166 ? 11.394 -24.331 4.349 1.00 34.12 166 ARG A O 1
#

Radius of gyration: 15.0 Å; chains: 1; bounding box: 34×42×46 Å

Foldseek 3Di:
DDPLVVVLVVLLVVVVVLVVQFVVFAAEEEFFFAQQDCQRQVLQLLLQLPDPSYAAEAQDHDPVNVVVCVVLVGGYYHADQEDGPDDPTGSAYEYFADQEPVRRSHDDDPPHEYEYQHADPHHPDDHDPSHYYDHDVDDGSVVSSVVSCVVPPVVSVVVVVVSVVD